Protein AF-A0A820LG18-F1 (afdb_monomer_lite)

Structure (mmCIF, N/CA/C/O backbone):
data_AF-A0A820LG18-F1
#
_entry.id   AF-A0A820LG18-F1
#
loop_
_atom_site.group_PDB
_atom_site.id
_atom_site.type_symbol
_atom_site.label_atom_id
_atom_site.label_alt_id
_atom_site.label_comp_id
_atom_site.label_asym_id
_atom_site.label_entity_id
_atom_site.label_seq_id
_atom_site.pdbx_P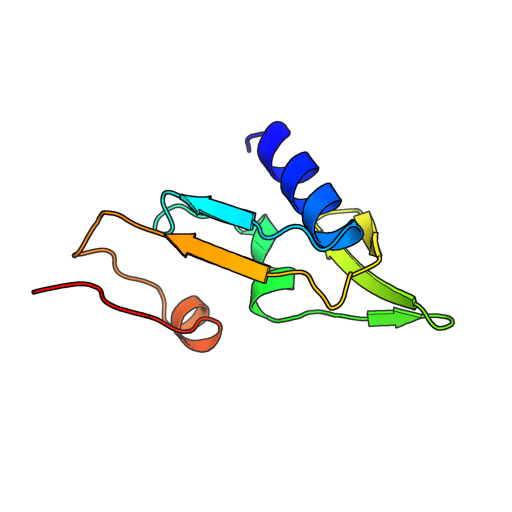DB_ins_code
_atom_site.Cartn_x
_atom_site.Cartn_y
_atom_site.Cartn_z
_atom_site.occupancy
_atom_site.B_iso_or_equiv
_atom_site.auth_seq_id
_atom_site.auth_comp_id
_atom_site.auth_asym_id
_atom_site.auth_atom_id
_atom_site.pdbx_PDB_model_num
ATOM 1 N N . MET A 1 1 ? 10.236 12.537 3.803 1.00 52.56 1 MET A N 1
ATOM 2 C CA . MET A 1 1 ? 8.792 12.269 3.944 1.00 52.56 1 MET A CA 1
ATOM 3 C C . MET A 1 1 ? 8.023 13.508 3.543 1.00 52.56 1 MET A C 1
ATOM 5 O O . MET A 1 1 ? 8.187 14.544 4.180 1.00 52.56 1 MET A O 1
ATOM 9 N N . ASP A 1 2 ? 7.221 13.415 2.488 1.00 72.25 2 ASP A N 1
ATOM 10 C CA . ASP A 1 2 ? 6.277 14.475 2.154 1.00 72.25 2 ASP A CA 1
ATOM 11 C C . ASP A 1 2 ? 5.102 14.412 3.144 1.00 72.25 2 ASP A C 1
ATOM 13 O O . ASP A 1 2 ? 4.293 13.482 3.130 1.00 72.25 2 ASP A O 1
ATOM 17 N N . ALA A 1 3 ? 5.015 15.394 4.044 1.00 74.50 3 ALA A N 1
ATOM 18 C CA . ALA A 1 3 ? 3.917 15.497 5.004 1.00 74.50 3 ALA A CA 1
ATOM 19 C C . ALA A 1 3 ? 2.541 15.587 4.313 1.00 74.50 3 ALA A C 1
ATOM 21 O O . ALA A 1 3 ? 1.516 15.316 4.948 1.00 74.50 3 ALA A O 1
ATOM 22 N N . SER A 1 4 ? 2.509 15.953 3.026 1.00 87.31 4 SER A N 1
ATOM 23 C CA . SER A 1 4 ? 1.304 15.948 2.204 1.00 87.31 4 SER A CA 1
ATOM 24 C C . SER A 1 4 ? 0.819 14.519 1.919 1.00 87.31 4 SER A C 1
ATOM 26 O O . SER A 1 4 ? -0.365 14.240 2.121 1.00 87.31 4 SER A O 1
ATOM 28 N N . PHE A 1 5 ? 1.723 13.590 1.577 1.00 89.81 5 PHE A N 1
ATOM 29 C CA . PHE A 1 5 ? 1.383 12.202 1.250 1.00 89.81 5 PHE A CA 1
ATOM 30 C C . PHE A 1 5 ? 0.740 11.482 2.431 1.00 89.81 5 PHE A C 1
ATOM 32 O O . PHE A 1 5 ? -0.332 10.895 2.295 1.00 89.81 5 PHE A O 1
ATOM 39 N N . ARG A 1 6 ? 1.337 11.596 3.626 1.00 92.38 6 ARG A N 1
ATOM 40 C CA . ARG A 1 6 ? 0.780 10.984 4.839 1.00 92.38 6 ARG A CA 1
ATOM 41 C C . ARG A 1 6 ? -0.663 11.434 5.078 1.00 92.38 6 ARG A C 1
ATOM 43 O O . ARG A 1 6 ? -1.528 10.601 5.319 1.00 92.38 6 ARG A O 1
ATOM 50 N N . LYS A 1 7 ? -0.950 12.735 4.975 1.00 93.81 7 LYS A N 1
ATOM 51 C CA . LYS A 1 7 ? -2.317 13.256 5.160 1.00 93.81 7 LYS A CA 1
ATOM 52 C C . LYS A 1 7 ? -3.285 12.737 4.094 1.00 93.81 7 LYS A C 1
ATOM 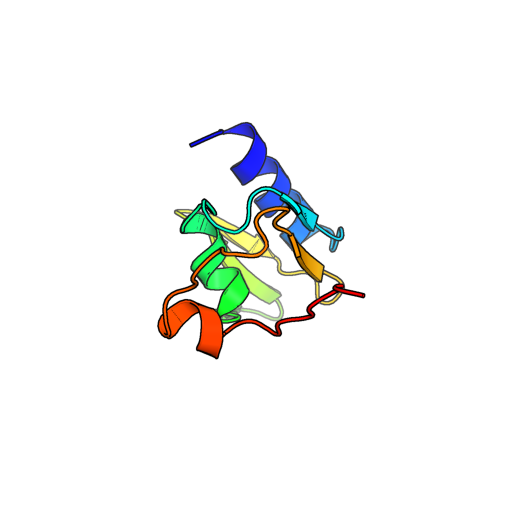54 O O . LYS A 1 7 ? -4.431 12.436 4.424 1.00 93.81 7 LYS A O 1
ATOM 59 N N . GLN A 1 8 ? -2.839 12.622 2.843 1.00 94.81 8 GLN A N 1
ATOM 60 C CA . GLN A 1 8 ? -3.646 12.059 1.758 1.00 94.81 8 GLN A CA 1
ATOM 61 C C . GLN A 1 8 ? -3.965 10.583 2.007 1.00 94.81 8 GLN A C 1
ATOM 63 O O . GLN A 1 8 ? -5.126 10.198 1.907 1.00 94.81 8 GLN A O 1
ATOM 68 N N . LEU A 1 9 ? -2.972 9.789 2.417 1.00 96.06 9 LEU A N 1
ATOM 69 C CA . LEU A 1 9 ? -3.151 8.385 2.781 1.00 96.06 9 LEU A CA 1
ATOM 70 C C . LEU A 1 9 ? -4.136 8.228 3.945 1.00 96.06 9 LEU A C 1
ATOM 72 O O . LEU A 1 9 ? -5.088 7.459 3.840 1.00 96.06 9 LEU A O 1
ATOM 76 N N . GLU A 1 10 ? -3.953 8.994 5.026 1.00 96.75 10 GLU A N 1
ATOM 77 C CA . GLU A 1 10 ? -4.849 8.959 6.188 1.00 96.75 10 GLU A CA 1
ATOM 78 C C . GLU A 1 10 ? -6.301 9.294 5.804 1.00 96.75 10 GLU A C 1
ATOM 80 O O . GLU A 1 10 ? -7.241 8.643 6.264 1.00 96.75 10 GLU A O 1
ATOM 85 N N . SER A 1 11 ? -6.489 10.297 4.940 1.00 97.50 11 SER A N 1
ATOM 86 C CA . SER A 1 11 ? -7.804 10.698 4.434 1.00 97.50 11 SER A CA 1
ATOM 87 C C . SER A 1 11 ? -8.425 9.619 3.543 1.00 97.50 11 SER A C 1
ATOM 89 O O . SER A 1 11 ? -9.579 9.238 3.738 1.00 97.50 11 SER A O 1
ATOM 91 N N . ALA A 1 12 ? -7.654 9.075 2.599 1.00 97.88 12 ALA A N 1
ATOM 92 C CA . ALA A 1 12 ? -8.126 8.062 1.665 1.00 97.88 12 ALA A CA 1
ATOM 93 C C . ALA A 1 12 ? -8.538 6.770 2.385 1.00 97.88 12 ALA A C 1
ATOM 95 O O . ALA A 1 12 ? -9.617 6.247 2.113 1.00 97.88 12 ALA A O 1
ATOM 96 N N . LEU A 1 13 ? -7.750 6.318 3.369 1.00 98.25 13 LEU A N 1
ATOM 97 C CA . LEU A 1 13 ? -8.086 5.169 4.217 1.00 98.25 13 LEU A CA 1
ATOM 98 C C . LEU A 1 13 ? -9.413 5.376 4.958 1.00 98.25 13 LEU A C 1
ATOM 100 O O . LEU A 1 13 ? -10.235 4.462 4.999 1.00 98.25 13 LEU A O 1
ATOM 104 N N . ARG A 1 14 ? -9.644 6.583 5.494 1.00 98.25 14 ARG A N 1
ATOM 105 C CA . ARG A 1 14 ? -10.861 6.917 6.246 1.00 98.25 14 ARG A CA 1
ATOM 106 C C . ARG A 1 14 ? -12.104 7.018 5.375 1.00 98.25 14 ARG A C 1
ATOM 108 O O . ARG A 1 14 ? -13.162 6.535 5.767 1.00 98.25 14 ARG A O 1
ATOM 115 N N . PHE A 1 15 ? -11.993 7.665 4.220 1.00 98.31 15 PHE A N 1
ATOM 116 C CA . PHE A 1 15 ? -13.149 7.975 3.375 1.00 98.31 15 PHE A CA 1
ATOM 117 C C . PHE A 1 15 ? -13.338 7.001 2.211 1.00 98.31 15 PHE A C 1
ATOM 119 O O . PHE A 1 15 ? -14.336 7.081 1.503 1.00 98.31 15 PHE A O 1
ATOM 126 N N . GLY A 1 16 ? -12.423 6.047 2.032 1.00 97.94 16 GLY A N 1
ATOM 127 C CA . GLY A 1 16 ? -12.511 5.046 0.974 1.00 97.94 16 GLY A CA 1
ATOM 128 C C . GLY A 1 16 ? -12.177 5.584 -0.412 1.00 97.94 16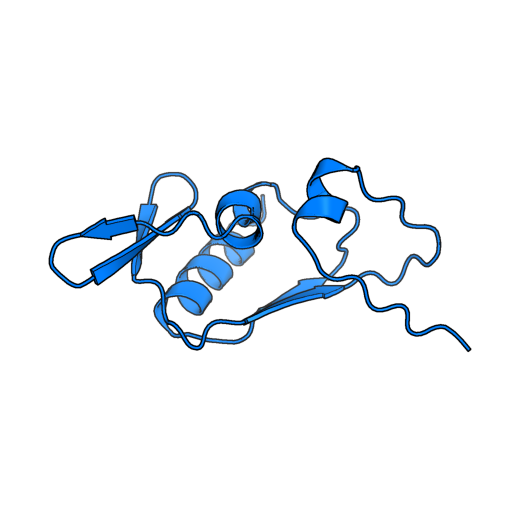 GLY A C 1
ATOM 129 O O . GLY A 1 16 ? -12.625 5.018 -1.406 1.00 97.94 16 GLY A O 1
ATOM 130 N N . THR A 1 17 ? -11.416 6.674 -0.487 1.00 97.69 17 THR A N 1
ATOM 131 C CA . THR A 1 17 ? -10.938 7.232 -1.754 1.00 97.69 17 THR A CA 1
ATOM 132 C C . THR A 1 17 ? -9.892 6.302 -2.357 1.00 97.69 17 THR A C 1
ATOM 134 O O . THR A 1 17 ? -9.006 5.823 -1.654 1.00 97.69 17 THR A O 1
ATOM 137 N N . THR A 1 18 ? -9.960 6.065 -3.666 1.00 97.00 18 THR A N 1
ATOM 138 C CA . THR A 1 18 ? -8.889 5.356 -4.374 1.00 97.00 18 THR A CA 1
ATOM 139 C C . THR A 1 18 ? -7.625 6.212 -4.401 1.00 97.00 18 THR A C 1
ATOM 141 O O . THR A 1 18 ? -7.678 7.371 -4.810 1.00 97.00 18 THR A O 1
ATOM 144 N N . LEU A 1 19 ? -6.494 5.647 -3.978 1.00 95.25 19 LEU A N 1
ATOM 145 C CA . LEU A 1 19 ? -5.200 6.324 -3.976 1.00 95.25 19 LEU A CA 1
ATOM 146 C C . LEU A 1 19 ? -4.284 5.733 -5.049 1.00 95.25 19 LEU A C 1
ATOM 148 O O . LEU A 1 19 ? -4.026 4.530 -5.064 1.00 95.25 19 LEU A O 1
ATOM 152 N N . PHE A 1 20 ? -3.773 6.595 -5.921 1.00 93.94 20 PHE A N 1
ATOM 153 C CA . PHE A 1 20 ? -2.773 6.240 -6.919 1.00 93.94 20 PHE A CA 1
ATOM 154 C C . PHE A 1 20 ? -1.412 6.768 -6.467 1.00 93.94 20 PHE A C 1
ATOM 156 O O . PHE A 1 20 ? -1.254 7.971 -6.260 1.00 93.94 20 PHE A O 1
ATOM 163 N N . VAL A 1 21 ? -0.451 5.872 -6.271 1.00 92.06 21 VAL A N 1
ATOM 164 C CA . VAL A 1 21 ? 0.904 6.204 -5.826 1.00 92.06 21 VAL A CA 1
ATOM 165 C C . VAL A 1 21 ? 1.842 6.015 -7.008 1.00 92.06 21 VAL A C 1
ATOM 167 O O . VAL A 1 21 ? 1.963 4.912 -7.538 1.00 92.06 21 VAL A O 1
ATOM 170 N N . HIS A 1 22 ? 2.465 7.107 -7.435 1.00 90.88 22 HIS A N 1
ATOM 171 C CA . HIS A 1 22 ? 3.484 7.099 -8.480 1.00 90.88 22 HIS A CA 1
ATOM 172 C C . HIS A 1 22 ? 4.848 6.683 -7.918 1.00 90.88 22 HIS A C 1
ATOM 174 O O . HIS A 1 22 ? 5.039 6.685 -6.702 1.00 90.88 22 HIS A O 1
ATOM 180 N N . ASP A 1 23 ? 5.776 6.363 -8.820 1.00 90.25 23 ASP A N 1
ATOM 181 C CA . ASP A 1 23 ? 7.166 6.004 -8.528 1.00 90.25 23 ASP A CA 1
ATOM 182 C C . ASP A 1 23 ? 7.256 4.847 -7.519 1.00 90.25 23 ASP A C 1
ATOM 184 O O . ASP A 1 23 ? 7.898 4.934 -6.470 1.00 90.25 23 ASP A O 1
ATOM 188 N N . ALA A 1 24 ? 6.536 3.760 -7.825 1.00 91.06 24 ALA A N 1
ATOM 189 C CA . ALA A 1 24 ? 6.410 2.589 -6.965 1.00 91.06 24 ALA A CA 1
ATOM 190 C C . ALA A 1 24 ? 7.751 1.955 -6.590 1.00 91.06 24 ALA A C 1
ATOM 192 O O . ALA A 1 24 ? 7.816 1.324 -5.551 1.00 91.06 24 ALA A O 1
ATOM 193 N N . GLU A 1 25 ? 8.812 2.121 -7.371 1.00 89.69 25 GLU A N 1
ATOM 194 C CA . GLU A 1 25 ? 10.170 1.679 -7.045 1.00 89.69 25 GLU A CA 1
ATOM 195 C C . GLU A 1 25 ? 10.774 2.418 -5.830 1.00 89.69 25 GLU A C 1
ATOM 197 O O . GLU A 1 25 ? 11.685 1.909 -5.182 1.00 89.69 25 GLU A O 1
ATOM 202 N N . ASN A 1 26 ? 10.226 3.585 -5.471 1.00 88.31 26 ASN A N 1
ATOM 203 C CA . ASN A 1 26 ? 10.687 4.455 -4.384 1.00 88.31 26 ASN A CA 1
ATOM 204 C C . ASN A 1 26 ? 9.591 4.722 -3.330 1.00 88.31 26 ASN A C 1
ATOM 206 O O . ASN A 1 26 ? 9.549 5.793 -2.715 1.00 88.31 26 ASN A O 1
ATOM 210 N N . PHE A 1 27 ? 8.671 3.774 -3.124 1.00 86.19 27 PHE A N 1
ATOM 211 C CA . PHE A 1 27 ? 7.533 3.969 -2.223 1.00 86.19 27 PHE A CA 1
ATOM 212 C C . PHE A 1 27 ? 7.945 4.145 -0.747 1.00 86.19 27 PHE A C 1
ATOM 214 O O . PHE A 1 27 ? 8.912 3.563 -0.256 1.00 8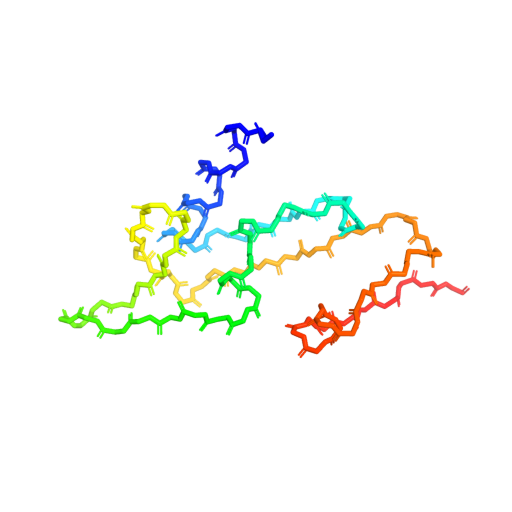6.19 27 PHE A O 1
ATOM 221 N N . ASP A 1 28 ? 7.161 4.932 -0.003 1.00 88.25 28 ASP A N 1
ATOM 222 C CA . ASP A 1 28 ? 7.385 5.157 1.428 1.00 88.25 28 ASP A CA 1
ATOM 223 C C . ASP A 1 28 ? 6.934 3.926 2.250 1.00 88.25 28 ASP A C 1
ATOM 225 O O . ASP A 1 28 ? 5.757 3.552 2.166 1.00 88.25 28 ASP A O 1
ATOM 229 N N . PRO A 1 29 ? 7.795 3.328 3.104 1.00 88.81 29 PRO A N 1
ATOM 230 C CA . PRO A 1 29 ? 7.434 2.207 3.980 1.00 88.81 29 PRO A CA 1
ATOM 231 C C . PRO A 1 29 ? 6.222 2.457 4.888 1.00 88.81 29 PRO A C 1
ATOM 233 O O . PRO A 1 29 ? 5.652 1.508 5.429 1.00 88.81 29 PRO A O 1
ATOM 236 N N . LEU A 1 30 ? 5.791 3.713 5.047 1.00 91.25 30 LEU A N 1
ATOM 237 C CA . LEU A 1 30 ? 4.543 4.091 5.708 1.00 91.25 30 LEU A CA 1
ATOM 238 C C . LEU A 1 30 ? 3.310 3.345 5.165 1.00 91.25 30 LEU A C 1
ATOM 240 O O . LEU A 1 30 ? 2.349 3.153 5.910 1.00 91.25 30 LEU A O 1
ATOM 244 N N . ILE A 1 31 ? 3.321 2.903 3.901 1.00 92.25 31 ILE A N 1
ATOM 245 C CA . ILE A 1 31 ? 2.207 2.142 3.310 1.00 92.25 31 ILE A CA 1
ATOM 246 C C . ILE A 1 31 ? 2.211 0.657 3.692 1.00 92.25 31 ILE A C 1
ATOM 248 O O . ILE A 1 31 ? 1.240 -0.039 3.402 1.00 92.25 31 ILE A O 1
ATOM 252 N N . ASN A 1 32 ? 3.257 0.145 4.347 1.00 93.38 32 ASN A N 1
ATOM 253 C CA . ASN A 1 32 ? 3.390 -1.284 4.649 1.00 93.38 32 ASN A CA 1
ATOM 254 C C . ASN A 1 32 ? 2.175 -1.896 5.366 1.00 93.38 32 ASN A C 1
ATOM 256 O O . ASN A 1 32 ? 1.741 -2.961 4.922 1.00 93.38 32 ASN A O 1
ATOM 260 N N . PRO A 1 33 ? 1.575 -1.255 6.394 1.00 96.06 33 PRO A N 1
ATOM 261 C CA . PRO A 1 33 ? 0.360 -1.767 7.032 1.00 96.06 33 PRO A CA 1
ATOM 262 C C . PRO A 1 33 ? -0.799 -1.947 6.043 1.00 96.06 33 PRO A C 1
ATOM 264 O O . PRO A 1 33 ? -1.611 -2.858 6.191 1.00 96.06 33 PRO A O 1
ATOM 267 N N . VAL A 1 34 ? -0.861 -1.111 5.000 1.00 96.00 34 VAL A N 1
ATOM 268 C CA . VAL A 1 34 ? -1.872 -1.196 3.938 1.00 96.00 34 VAL A CA 1
ATOM 269 C C . VAL A 1 34 ? -1.611 -2.405 3.043 1.00 96.00 34 VAL A C 1
ATOM 271 O O . VAL A 1 34 ? -2.536 -3.171 2.779 1.00 96.00 34 VAL A O 1
ATOM 274 N N . LEU A 1 35 ? -0.358 -2.614 2.623 1.00 94.31 35 LEU A N 1
ATOM 275 C CA . LEU A 1 35 ? 0.018 -3.713 1.724 1.00 94.31 35 LEU A CA 1
ATOM 276 C C . LEU A 1 35 ? -0.228 -5.090 2.351 1.00 94.31 35 LEU A C 1
ATOM 278 O O . LEU A 1 35 ? -0.701 -5.997 1.675 1.00 94.31 35 LEU A O 1
ATOM 282 N N . ILE A 1 36 ? 0.040 -5.243 3.652 1.00 94.56 36 ILE A N 1
ATOM 283 C CA . ILE A 1 36 ? -0.216 -6.504 4.374 1.00 94.56 36 ILE A CA 1
ATOM 284 C C . ILE A 1 36 ? -1.635 -6.609 4.941 1.00 94.56 36 ILE A C 1
ATOM 286 O O . ILE A 1 36 ? -1.969 -7.628 5.540 1.00 94.56 36 ILE A O 1
ATOM 290 N N . ARG A 1 37 ? -2.467 -5.572 4.771 1.00 94.62 37 ARG A N 1
ATOM 291 C CA . ARG A 1 37 ? -3.800 -5.457 5.384 1.00 94.62 37 ARG A CA 1
ATOM 292 C C . ARG A 1 37 ? -3.779 -5.704 6.898 1.00 94.62 37 ARG A C 1
ATOM 294 O O . ARG A 1 37 ? -4.578 -6.490 7.407 1.00 94.62 37 ARG A O 1
ATOM 301 N N . ASP A 1 38 ? -2.897 -5.005 7.612 1.00 96.75 38 ASP A N 1
ATOM 302 C CA . ASP A 1 38 ? -2.807 -5.042 9.079 1.00 96.75 38 ASP A CA 1
ATOM 303 C C . ASP A 1 38 ? -3.993 -4.300 9.722 1.00 96.75 38 ASP A C 1
ATOM 305 O O . ASP A 1 38 ? -3.901 -3.167 10.201 1.00 96.75 38 ASP A O 1
ATOM 309 N N . LEU A 1 39 ? -5.165 -4.930 9.627 1.00 97.56 39 LEU A N 1
ATOM 310 C CA . LEU A 1 39 ? -6.442 -4.399 10.074 1.00 97.56 39 LEU A CA 1
ATOM 311 C C . LEU A 1 39 ? -6.810 -4.985 11.434 1.00 97.56 39 LEU A C 1
ATOM 313 O O . LEU A 1 39 ? -6.848 -6.200 11.629 1.00 97.56 39 LEU A O 1
ATOM 317 N N . ARG A 1 40 ? -7.187 -4.112 12.364 1.00 97.62 40 ARG A N 1
ATOM 318 C CA . ARG A 1 40 ? -7.600 -4.472 13.723 1.00 97.62 40 ARG A CA 1
ATOM 319 C C . ARG A 1 40 ? -9.079 -4.173 13.909 1.00 97.62 40 ARG A C 1
ATOM 321 O O . ARG A 1 40 ? -9.571 -3.139 13.468 1.00 97.62 40 ARG A O 1
ATOM 328 N N . ARG A 1 41 ? -9.812 -5.076 14.560 1.00 96.88 41 ARG A N 1
ATOM 329 C CA . ARG A 1 41 ? -11.233 -4.874 14.877 1.00 96.88 41 ARG A CA 1
ATOM 330 C C . ARG A 1 41 ? -11.389 -4.521 16.348 1.00 96.88 41 ARG A C 1
ATOM 332 O O . ARG A 1 41 ? -11.083 -5.346 17.202 1.00 96.88 41 ARG A O 1
ATOM 339 N N . THR A 1 42 ? -11.921 -3.335 16.628 1.00 94.62 42 THR A N 1
ATOM 340 C CA . THR 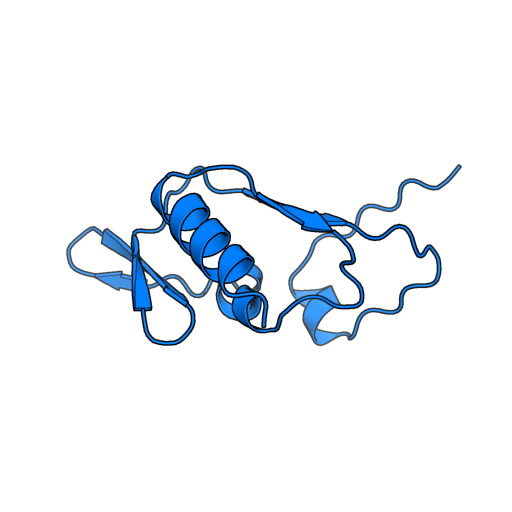A 1 42 ? -12.116 -2.833 17.994 1.00 94.62 42 THR A CA 1
ATOM 341 C C . THR A 1 42 ? -13.490 -2.194 18.110 1.00 94.62 42 THR A C 1
ATOM 343 O O . THR A 1 42 ? -13.798 -1.253 17.383 1.00 94.62 42 THR A O 1
ATOM 346 N N . SER A 1 43 ? -14.329 -2.692 19.022 1.00 93.75 43 SER A N 1
ATOM 347 C CA . SER A 1 43 ? -15.653 -2.114 19.321 1.00 93.75 43 SER A CA 1
ATOM 348 C C . SER A 1 43 ? -16.523 -1.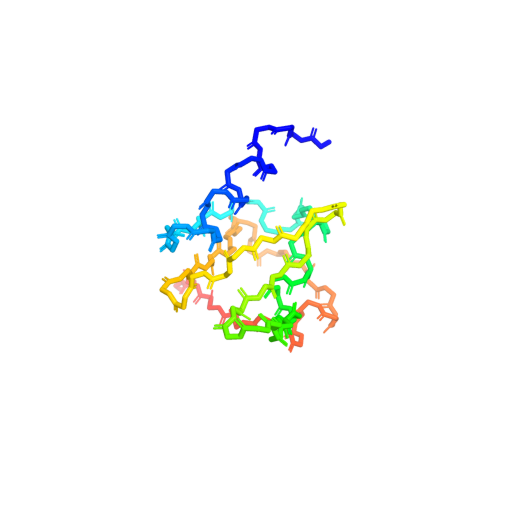862 18.077 1.00 93.75 43 SER A C 1
ATOM 350 O O . SER A 1 43 ? -17.126 -0.803 17.932 1.00 93.75 43 SER A O 1
ATOM 352 N N . GLY A 1 44 ? -16.547 -2.819 17.143 1.00 92.69 44 GLY A N 1
ATOM 353 C CA . GLY A 1 44 ? -17.317 -2.723 15.894 1.00 92.69 44 GLY A CA 1
ATOM 354 C C . GLY A 1 44 ? -16.671 -1.884 14.783 1.00 92.69 44 GLY A C 1
ATOM 355 O O . GLY A 1 44 ? -17.212 -1.833 13.683 1.00 92.69 44 GLY A O 1
ATOM 356 N N . ARG A 1 45 ? -15.509 -1.269 15.028 1.00 95.75 45 ARG A N 1
ATOM 357 C CA . ARG A 1 45 ? -14.742 -0.502 14.036 1.00 95.75 45 ARG A CA 1
ATOM 358 C C . ARG A 1 45 ? -13.610 -1.349 13.470 1.00 95.75 45 ARG A C 1
ATOM 360 O O . ARG A 1 45 ? -13.016 -2.152 14.191 1.00 95.75 45 ARG A O 1
ATOM 367 N N . VAL A 1 46 ? -13.300 -1.153 12.191 1.00 98.19 46 VAL A N 1
ATOM 368 C CA . VAL A 1 46 ? -12.082 -1.676 11.560 1.00 98.19 46 VAL A CA 1
ATOM 369 C C . VAL A 1 46 ? -11.073 -0.539 11.536 1.00 98.19 46 VAL A C 1
ATOM 371 O O . VAL A 1 46 ? -11.393 0.549 11.069 1.00 98.19 46 VAL A O 1
ATOM 374 N N . LEU A 1 47 ? -9.886 -0.777 12.075 1.00 98.31 47 LEU A N 1
ATOM 375 C CA . LEU A 1 47 ? -8.834 0.213 12.245 1.00 98.31 47 LEU A CA 1
ATOM 376 C C . LEU A 1 47 ? -7.564 -0.246 11.535 1.00 98.31 47 LEU A C 1
ATOM 378 O O . LEU A 1 47 ? -7.269 -1.438 11.502 1.00 98.31 47 LEU A O 1
ATOM 382 N N . ILE A 1 48 ? -6.787 0.707 11.041 1.00 98.19 48 ILE A N 1
ATOM 383 C CA . ILE A 1 48 ? -5.420 0.505 10.558 1.00 98.19 48 ILE A CA 1
ATOM 384 C C . ILE A 1 48 ? -4.500 1.512 11.244 1.00 98.19 48 ILE A C 1
ATOM 386 O O . ILE A 1 48 ? -4.895 2.660 11.464 1.00 98.19 48 ILE A O 1
ATOM 390 N N . THR A 1 49 ? -3.289 1.089 11.603 1.00 97.38 49 THR A N 1
ATOM 391 C CA . THR A 1 49 ? -2.292 1.976 12.214 1.00 97.38 49 THR A CA 1
ATOM 392 C C . THR A 1 49 ? -1.325 2.473 11.155 1.00 97.38 49 THR A C 1
ATOM 394 O O . THR A 1 49 ? -0.665 1.677 10.495 1.00 97.38 49 THR A O 1
ATOM 397 N N . ILE A 1 50 ? -1.222 3.791 11.007 1.00 95.88 50 ILE A N 1
ATOM 398 C CA . ILE A 1 50 ? -0.271 4.447 10.107 1.00 95.88 50 ILE A CA 1
ATOM 399 C C . ILE A 1 50 ? 0.610 5.378 10.937 1.00 95.88 50 ILE A C 1
ATOM 401 O O . ILE A 1 50 ? 0.158 6.411 11.444 1.00 95.88 50 ILE A O 1
ATOM 405 N N . GLY A 1 51 ? 1.880 4.996 11.088 1.00 92.19 51 GLY A N 1
ATOM 406 C CA . GLY A 1 51 ? 2.797 5.652 12.017 1.00 92.19 51 GLY A CA 1
ATOM 407 C C . GLY A 1 51 ? 2.269 5.562 13.449 1.00 92.19 51 GLY A C 1
ATOM 408 O O . GLY A 1 51 ? 2.119 4.477 13.997 1.00 92.19 51 GLY A O 1
ATOM 409 N N . ASP A 1 52 ? 1.964 6.713 14.038 1.00 92.81 52 ASP A N 1
ATOM 410 C CA . ASP A 1 52 ? 1.454 6.879 15.401 1.00 92.81 52 ASP A CA 1
ATOM 411 C C . ASP A 1 52 ? -0.079 7.023 15.492 1.00 92.81 52 ASP A C 1
ATOM 413 O O . ASP A 1 52 ? -0.602 7.317 16.566 1.00 92.81 52 ASP A O 1
ATOM 417 N N . LYS A 1 53 ? -0.818 6.847 14.385 1.00 95.00 53 LYS A N 1
ATOM 418 C CA . LYS A 1 53 ? -2.272 7.070 14.359 1.00 95.00 53 LYS A CA 1
ATOM 419 C C . LYS A 1 53 ? -3.070 5.831 14.001 1.00 95.00 53 LYS A C 1
ATOM 421 O O . LYS A 1 53 ? -2.778 5.162 13.014 1.00 95.00 53 LYS A O 1
ATOM 426 N N . ASP A 1 54 ? -4.168 5.656 14.726 1.00 97.06 54 ASP A N 1
ATOM 427 C CA . ASP A 1 54 ? -5.219 4.699 14.403 1.00 97.06 54 ASP A CA 1
ATOM 428 C C . ASP A 1 54 ? -6.314 5.371 13.571 1.00 97.06 54 ASP A C 1
ATOM 430 O O . ASP A 1 54 ? -6.843 6.431 13.921 1.00 97.06 54 ASP A O 1
ATOM 434 N N . ILE A 1 55 ? -6.641 4.752 12.442 1.00 98.00 55 ILE A N 1
ATOM 435 C CA . ILE A 1 55 ? -7.518 5.315 11.417 1.00 98.00 55 ILE A CA 1
ATOM 436 C C . ILE A 1 55 ? -8.643 4.326 11.156 1.00 98.00 55 ILE A C 1
ATOM 438 O O . ILE A 1 55 ? -8.377 3.147 10.939 1.00 98.00 55 ILE A O 1
ATOM 442 N N . ASP A 1 56 ? -9.890 4.802 11.149 1.00 98.19 56 ASP A N 1
ATOM 443 C CA . ASP A 1 56 ? -11.019 4.021 10.639 1.00 98.19 56 ASP A CA 1
ATOM 444 C C . ASP A 1 56 ? -10.757 3.603 9.203 1.00 98.19 56 ASP A C 1
ATOM 446 O O . ASP A 1 56 ? -10.523 4.444 8.343 1.00 98.19 56 ASP A O 1
ATOM 450 N N . PHE A 1 57 ? -10.795 2.306 8.949 1.00 98.44 57 PHE A N 1
ATOM 451 C CA . PHE A 1 57 ? -10.564 1.760 7.629 1.00 98.44 57 PHE A CA 1
ATOM 452 C C . PHE A 1 57 ? -11.888 1.642 6.875 1.00 98.44 57 PHE A C 1
ATOM 454 O O . PHE A 1 57 ? -12.785 0.897 7.283 1.00 98.44 57 PHE A O 1
ATOM 461 N N . SER A 1 58 ? -12.001 2.349 5.753 1.00 98.25 58 SER A N 1
ATOM 462 C CA . SER A 1 58 ? -13.127 2.191 4.840 1.00 98.25 58 SER A CA 1
ATOM 463 C C . SER A 1 58 ? -12.962 0.927 3.988 1.00 98.25 58 SER A C 1
ATOM 465 O O . SER A 1 58 ? -11.939 0.770 3.318 1.00 98.25 58 SER A O 1
ATOM 467 N N . PRO A 1 59 ? -13.977 0.047 3.915 1.00 96.94 59 PRO A N 1
ATOM 468 C CA . PRO A 1 59 ? -13.922 -1.153 3.083 1.00 96.94 59 PRO A CA 1
ATOM 469 C C . PRO A 1 59 ? -13.908 -0.857 1.575 1.00 96.94 59 PRO A C 1
ATOM 471 O O . PRO A 1 59 ? -13.616 -1.758 0.794 1.00 96.94 59 PRO A O 1
ATOM 474 N N . THR A 1 60 ? -14.222 0.373 1.151 1.00 98.06 60 THR A N 1
ATOM 475 C CA . THR A 1 60 ? -14.186 0.778 -0.266 1.00 98.06 60 THR A CA 1
ATOM 476 C C . THR A 1 60 ? -12.831 1.335 -0.697 1.00 98.06 60 THR A C 1
ATOM 478 O O . THR A 1 60 ? -12.661 1.670 -1.866 1.00 98.06 60 THR A O 1
ATOM 481 N N . PHE A 1 61 ? -11.873 1.455 0.226 1.00 98.31 61 PHE A N 1
ATOM 482 C CA . PHE A 1 61 ? -10.535 1.937 -0.087 1.00 98.31 61 PHE A CA 1
ATOM 483 C C . PHE A 1 61 ? -9.826 1.020 -1.095 1.00 98.31 61 PHE A C 1
ATOM 485 O O . PHE A 1 61 ? -9.852 -0.206 -0.976 1.00 98.31 61 PHE A O 1
ATOM 492 N N . GLN A 1 62 ? -9.143 1.634 -2.060 1.00 96.75 62 GLN A N 1
ATOM 493 C CA . GLN A 1 62 ? -8.292 0.956 -3.036 1.00 96.75 62 GLN A CA 1
ATOM 494 C C . GLN A 1 62 ? -6.975 1.720 -3.180 1.00 96.75 62 GLN A C 1
ATOM 496 O O . GLN A 1 62 ? -6.958 2.949 -3.122 1.00 96.75 62 GLN A O 1
ATOM 501 N N . MET A 1 63 ? -5.876 0.998 -3.386 1.00 96.00 63 MET A N 1
ATOM 502 C CA . MET A 1 63 ? -4.555 1.572 -3.629 1.00 96.00 63 MET A CA 1
ATOM 503 C C . MET A 1 63 ? -3.948 0.923 -4.867 1.00 96.00 63 MET A C 1
ATOM 505 O O . MET A 1 63 ? -3.957 -0.301 -4.984 1.00 96.00 63 MET A O 1
ATOM 509 N N . PHE A 1 64 ? -3.389 1.746 -5.747 1.00 95.75 64 PHE A N 1
ATOM 510 C CA . PHE A 1 64 ? -2.612 1.307 -6.900 1.00 95.75 64 PHE A CA 1
ATOM 511 C C . PHE A 1 64 ? -1.218 1.914 -6.812 1.00 95.75 64 PHE A C 1
ATOM 513 O O . PHE A 1 64 ? -1.081 3.127 -6.650 1.00 95.75 64 PHE A O 1
ATOM 520 N N . LEU A 1 65 ? -0.198 1.063 -6.901 1.00 94.12 65 LEU A N 1
ATOM 521 C CA . LEU A 1 65 ? 1.194 1.478 -7.028 1.00 94.12 65 LEU A CA 1
ATOM 522 C C . LEU A 1 65 ? 1.562 1.431 -8.508 1.00 94.12 65 LEU A C 1
ATOM 524 O O . LEU A 1 65 ? 1.269 0.446 -9.186 1.00 94.12 65 LEU A O 1
ATOM 528 N N . PHE A 1 66 ? 2.180 2.492 -9.006 1.00 94.19 66 PHE A N 1
ATOM 529 C CA . PHE A 1 66 ? 2.534 2.634 -10.408 1.00 94.19 66 PHE A CA 1
ATOM 530 C C . PHE A 1 66 ? 3.986 3.057 -10.566 1.00 94.19 66 PHE A C 1
ATOM 532 O O . PHE A 1 66 ? 4.446 3.972 -9.889 1.00 94.19 66 PHE A O 1
ATOM 539 N N . THR A 1 67 ? 4.674 2.439 -11.518 1.00 93.62 67 THR A N 1
ATOM 540 C CA . THR A 1 67 ? 6.010 2.834 -11.960 1.00 93.62 67 THR A CA 1
ATOM 541 C C . THR A 1 67 ? 6.035 2.983 -13.479 1.00 93.62 67 THR A C 1
ATOM 543 O O . THR A 1 67 ? 5.262 2.336 -14.189 1.00 93.62 67 THR A O 1
ATOM 546 N N . ARG A 1 68 ? 6.899 3.875 -13.973 1.00 92.94 68 ARG A N 1
ATOM 547 C CA . ARG A 1 68 ? 7.243 3.982 -15.401 1.00 92.94 68 ARG A CA 1
ATOM 548 C C . ARG A 1 68 ? 8.518 3.225 -15.748 1.00 92.94 68 ARG A C 1
ATOM 550 O O . ARG A 1 68 ? 8.826 3.102 -16.929 1.00 92.94 68 ARG A O 1
ATOM 557 N N . ASP A 1 69 ? 9.258 2.784 -14.741 1.00 92.50 69 ASP A N 1
ATOM 558 C CA . ASP A 1 69 ? 10.483 2.032 -14.916 1.00 92.50 69 ASP A CA 1
ATOM 559 C C . ASP A 1 69 ? 10.126 0.567 -15.190 1.00 92.50 69 ASP A C 1
ATOM 561 O O . ASP A 1 69 ? 9.637 -0.152 -14.318 1.00 92.50 69 ASP A O 1
ATOM 565 N N . SER A 1 70 ? 10.314 0.142 -16.440 1.00 87.94 70 SER A N 1
ATOM 566 C CA . SER A 1 70 ? 10.063 -1.239 -16.858 1.00 87.94 70 SER A CA 1
ATOM 567 C C . SER A 1 70 ? 11.056 -2.231 -16.260 1.00 87.94 70 SER A C 1
ATOM 569 O O . SER A 1 70 ? 10.752 -3.422 -16.224 1.00 87.94 70 SER A O 1
ATOM 571 N N . ASP A 1 71 ? 12.208 -1.743 -15.797 1.00 89.44 71 ASP A N 1
ATOM 572 C CA . ASP A 1 71 ? 13.286 -2.541 -15.222 1.00 89.44 71 ASP A CA 1
ATOM 573 C C . ASP A 1 71 ? 13.274 -2.490 -13.682 1.00 89.44 71 ASP A C 1
ATOM 575 O O . ASP A 1 71 ? 14.187 -3.004 -13.035 1.00 89.44 71 ASP A O 1
ATOM 579 N N . ALA A 1 72 ? 12.236 -1.898 -13.074 1.00 90.75 72 ALA A N 1
ATOM 580 C CA . ALA A 1 72 ? 12.102 -1.811 -11.626 1.00 90.75 72 ALA A CA 1
ATOM 581 C C . ALA A 1 72 ? 12.072 -3.203 -10.971 1.00 90.75 72 ALA A C 1
ATOM 583 O O . ALA A 1 72 ? 11.135 -3.989 -11.151 1.00 90.75 72 ALA A O 1
ATOM 584 N N . GLU A 1 73 ? 13.076 -3.483 -10.141 1.00 88.94 73 GLU A N 1
ATOM 585 C CA . GLU A 1 73 ? 13.142 -4.701 -9.339 1.00 88.94 73 GLU A CA 1
ATOM 586 C C . GLU A 1 73 ? 12.524 -4.479 -7.955 1.00 88.94 73 GLU A C 1
ATOM 588 O O . GLU A 1 73 ? 12.949 -3.623 -7.178 1.00 88.94 73 GLU A O 1
ATOM 593 N N . PHE A 1 74 ? 11.535 -5.304 -7.616 1.00 90.25 74 PHE A N 1
ATOM 594 C CA . PHE A 1 74 ? 10.903 -5.299 -6.302 1.00 90.25 74 PHE A CA 1
ATOM 595 C C . PHE A 1 74 ? 11.401 -6.470 -5.458 1.00 90.25 74 PHE A C 1
ATOM 597 O O . PHE A 1 74 ? 11.490 -7.610 -5.920 1.00 90.25 74 PHE A O 1
ATOM 604 N N . GLY A 1 75 ? 11.685 -6.190 -4.185 1.00 90.25 75 GLY A N 1
ATOM 605 C CA . GLY A 1 75 ? 12.083 -7.210 -3.223 1.00 90.25 75 GLY A CA 1
ATOM 606 C C . GLY A 1 75 ? 11.012 -8.303 -3.049 1.00 90.25 75 GLY A C 1
ATOM 607 O O . GLY A 1 75 ? 9.813 -8.029 -3.187 1.00 90.25 75 GLY A O 1
ATOM 608 N N . PRO A 1 76 ? 11.402 -9.549 -2.700 1.00 90.12 76 PRO A N 1
ATOM 609 C CA . PRO A 1 76 ? 10.460 -10.655 -2.495 1.00 90.12 76 PRO A CA 1
ATOM 610 C C . PRO A 1 76 ? 9.365 -10.353 -1.465 1.00 90.12 76 PRO A C 1
ATOM 612 O O . PRO A 1 76 ? 8.256 -10.882 -1.541 1.00 90.12 76 PRO A O 1
ATOM 615 N N . ASP A 1 77 ? 9.674 -9.497 -0.495 1.00 87.25 77 ASP A N 1
ATOM 616 C CA . ASP A 1 77 ? 8.753 -9.053 0.537 1.00 87.25 77 ASP A CA 1
ATOM 617 C C . ASP A 1 77 ? 7.572 -8.278 -0.056 1.00 87.25 77 ASP A C 1
ATOM 619 O O . ASP A 1 77 ? 6.427 -8.588 0.278 1.00 87.25 77 ASP A O 1
ATOM 623 N N . ILE A 1 78 ? 7.824 -7.346 -0.977 1.00 87.94 78 ILE A N 1
ATOM 624 C CA . ILE A 1 78 ? 6.779 -6.596 -1.680 1.00 87.94 78 ILE A CA 1
ATOM 625 C C . ILE A 1 78 ? 6.067 -7.484 -2.679 1.00 87.94 78 ILE A C 1
ATOM 627 O O . ILE A 1 78 ? 4.835 -7.512 -2.686 1.00 87.94 78 ILE A O 1
ATOM 631 N N . CYS A 1 79 ? 6.813 -8.297 -3.424 1.00 90.00 79 CYS A N 1
ATOM 632 C CA . CYS A 1 79 ? 6.232 -9.222 -4.388 1.00 90.00 79 CYS A CA 1
ATOM 633 C C . CYS A 1 79 ? 5.233 -10.206 -3.770 1.00 90.00 79 CYS A C 1
ATOM 635 O O . CYS A 1 79 ? 4.280 -10.606 -4.430 1.00 90.00 79 CYS A O 1
ATOM 637 N N . SER A 1 80 ? 5.400 -10.558 -2.493 1.00 91.25 80 SER A N 1
ATOM 638 C CA . SER A 1 80 ? 4.455 -11.425 -1.780 1.00 91.25 80 SER A CA 1
ATOM 639 C C . SER A 1 80 ? 3.136 -10.742 -1.373 1.00 91.25 80 SER A C 1
ATOM 641 O O . SER A 1 80 ? 2.180 -11.430 -1.018 1.00 91.25 80 SER A O 1
ATOM 643 N N . ARG A 1 81 ? 3.073 -9.403 -1.391 1.00 90.75 81 ARG A N 1
ATOM 644 C CA . ARG A 1 81 ? 1.970 -8.599 -0.817 1.00 90.75 81 ARG A CA 1
ATOM 645 C C . ARG A 1 81 ? 1.148 -7.858 -1.864 1.00 90.75 81 ARG A C 1
ATOM 647 O O . ARG A 1 81 ? 0.053 -7.392 -1.558 1.00 90.75 81 ARG A O 1
ATOM 654 N N . VAL A 1 82 ? 1.672 -7.726 -3.078 1.00 92.12 82 VAL A N 1
ATOM 655 C CA . VAL A 1 82 ? 1.042 -6.967 -4.162 1.00 92.12 82 VAL A CA 1
ATOM 656 C C . VAL A 1 82 ? 0.709 -7.874 -5.337 1.00 92.12 82 VAL A C 1
ATOM 658 O O . VAL A 1 82 ? 1.287 -8.940 -5.520 1.00 92.12 82 VAL A O 1
ATOM 661 N N . THR A 1 83 ? -0.249 -7.448 -6.151 1.00 93.62 83 THR A N 1
ATOM 662 C CA . THR A 1 83 ? -0.520 -8.075 -7.446 1.00 93.62 83 THR A CA 1
ATOM 663 C C . THR A 1 83 ? 0.146 -7.236 -8.525 1.00 93.62 83 THR A C 1
ATOM 665 O O . THR A 1 83 ? -0.196 -6.065 -8.676 1.00 93.62 83 THR A O 1
ATOM 668 N N . PHE A 1 84 ? 1.079 -7.824 -9.272 1.00 92.56 84 PHE A N 1
ATOM 669 C CA . PHE A 1 84 ? 1.686 -7.156 -10.418 1.00 92.56 84 PHE A CA 1
ATOM 670 C C . PHE A 1 84 ? 0.802 -7.261 -11.650 1.00 92.56 84 PHE A C 1
ATOM 672 O O . PHE A 1 84 ? 0.244 -8.317 -11.949 1.00 92.56 84 PHE A O 1
ATOM 679 N N . VAL A 1 85 ? 0.735 -6.163 -12.394 1.00 93.50 85 VAL A N 1
ATOM 680 C CA . VAL A 1 85 ? 0.164 -6.125 -13.736 1.00 93.50 85 VAL A CA 1
ATOM 681 C C . VAL A 1 85 ? 1.174 -5.414 -14.623 1.00 93.50 85 VAL A C 1
ATOM 683 O O . VAL A 1 85 ? 1.518 -4.265 -14.357 1.00 93.50 85 VAL A O 1
ATOM 686 N N . ASN A 1 86 ? 1.672 -6.112 -15.643 1.00 90.38 86 ASN A N 1
ATOM 687 C CA . ASN A 1 86 ? 2.612 -5.552 -16.606 1.00 90.38 86 ASN A CA 1
ATOM 688 C C . ASN A 1 86 ? 1.856 -5.134 -17.876 1.00 90.38 86 ASN A C 1
ATOM 690 O O . ASN A 1 86 ? 1.166 -5.953 -18.480 1.00 90.38 86 ASN A O 1
ATOM 694 N N . PHE A 1 87 ? 1.972 -3.859 -18.248 1.00 88.88 87 PHE A N 1
ATOM 695 C CA . PHE A 1 87 ? 1.309 -3.251 -19.406 1.00 88.88 87 PHE A CA 1
ATOM 696 C C . PHE A 1 87 ? 2.286 -3.016 -20.575 1.00 88.88 87 PHE A C 1
ATOM 698 O O . PHE A 1 87 ? 2.278 -1.948 -21.187 1.00 88.88 87 PHE A O 1
ATOM 705 N N . THR A 1 88 ? 3.145 -3.990 -20.879 1.00 84.44 88 THR A N 1
ATOM 706 C CA . THR A 1 88 ? 4.010 -3.980 -22.070 1.00 84.44 88 THR A CA 1
ATOM 707 C C . THR A 1 88 ? 3.276 -4.486 -23.318 1.00 84.44 88 THR A C 1
ATOM 709 O O . THR A 1 88 ? 2.282 -5.209 -23.218 1.00 84.44 88 THR A O 1
ATOM 712 N N . VAL A 1 89 ? 3.760 -4.077 -24.498 1.00 79.56 89 VAL A N 1
ATOM 713 C CA . VAL A 1 89 ? 3.306 -4.540 -25.826 1.00 79.56 89 VAL A CA 1
ATOM 714 C C . VAL A 1 89 ? 4.364 -5.444 -26.436 1.00 79.56 89 VAL A C 1
ATOM 716 O O . VAL A 1 89 ? 5.556 -5.080 -26.319 1.00 79.56 89 VAL A O 1
#

Foldseek 3Di:
DPPVVLVVVLVCQQPLNEEEAEPLLDDDCLCVCVLQVVWDDDPNFIWTDRPPDTGGGDPNHHYDYDYPDPPRDDDVVSVVRDDDDDDDD

Sequence (89 aa):
MDASFRKQLESALRFGTTLFVHDAENFDPLINPVLIRDLRRTSGRVLITIGDKDIDFSPTFQMFLFTRDSDAEFGPDICSRVTFVNFTV

InterPro domains:
  IPR026983 Dynein heavy chain [PTHR10676] (2-89)
  IPR027417 P-loop containing nucleoside triphosphate hydrolase [G3DSA:3.40.50.300] (1-89)
  IPR035706 Dynein heavy chain, ATP-binding dynein motor region [PF12781] (2-89)

Radius of gyration: 13.88 Å; chains: 1; bounding box: 31×27×45 Å

pLDDT: mean 92.62, std 6.44, range [52.56, 98.44]

Organism: NCBI:txid433720

Secondary structure (DSSP, 8-state):
--HHHHHHHHHHHHHT--EEES-GGG--GGGHHHHTT-EEEETTEEEEEETTEEEEPPTT--EEE--S-TTPPPPHHHHTTS-------